Protein AF-A0A0C3Q9F2-F1 (afdb_monomer_lite)

Radius of gyration: 19.65 Å; chains: 1; bounding box: 44×38×49 Å

InterPro domains:
  IPR001849 Pleckstrin homology domain [PS50003] (1-40)
  IPR052007 Bud site selection protein 4 [PTHR36100] (4-61)

Foldseek 3Di:
DDPLVQKDWDADPVRDIDIDGDPDVVVSVVVVVVCVVPPPCDDDDDPVVVVVVVVVVCVVVVNDPDPPPDDPPPPDDDD

Organism: NCBI:txid1051891

pLDDT: mean 76.8, std 14.36, range [44.09, 91.88]

Sequence (79 aa):
MYNVERSFRLAFPNKEVISFFADTEADKAKWLEILRALIGRIPPNPLWAELVWQRQEEILSGAQPRPSVLPPVTEGTSS

Structure (mmCIF, N/CA/C/O backbone):
data_AF-A0A0C3Q9F2-F1
#
_entry.id   AF-A0A0C3Q9F2-F1
#
loop_
_atom_site.group_PDB
_atom_site.id
_atom_site.type_symbol
_atom_site.label_atom_id
_atom_site.label_alt_id
_atom_site.label_comp_id
_atom_site.label_asym_id
_atom_site.label_entity_id
_atom_site.label_seq_id
_atom_site.pdbx_PDB_ins_code
_atom_site.Cartn_x
_atom_site.Cartn_y
_atom_site.Cartn_z
_atom_site.occupancy
_atom_site.B_iso_or_equiv
_atom_site.auth_seq_id
_atom_site.auth_comp_id
_atom_site.auth_asym_id
_atom_site.auth_atom_id
_atom_site.pdbx_PDB_model_num
ATOM 1 N N . MET A 1 1 ? 7.565 17.707 -17.942 1.00 44.09 1 MET A N 1
ATOM 2 C CA . MET A 1 1 ? 6.424 16.787 -17.752 1.00 44.09 1 MET A CA 1
ATOM 3 C C . MET A 1 1 ? 7.017 15.497 -17.203 1.00 44.09 1 MET A C 1
ATOM 5 O O . MET A 1 1 ? 7.646 14.773 -17.960 1.00 44.09 1 MET A O 1
ATOM 9 N N . TYR A 1 2 ? 7.015 15.301 -15.881 1.00 45.69 2 TYR A N 1
ATOM 10 C CA . TYR A 1 2 ? 7.737 14.183 -15.263 1.00 45.69 2 TYR A CA 1
ATOM 11 C C . TYR A 1 2 ? 6.941 12.899 -15.480 1.00 45.69 2 TYR A C 1
ATOM 13 O O . TYR A 1 2 ? 6.017 12.593 -14.729 1.00 45.69 2 TYR A O 1
ATOM 21 N N . ASN A 1 3 ? 7.282 12.171 -16.541 1.00 50.34 3 ASN A N 1
ATOM 22 C CA . ASN A 1 3 ? 6.924 10.771 -16.685 1.00 50.34 3 ASN A CA 1
ATOM 23 C C . ASN A 1 3 ? 7.718 10.022 -15.610 1.00 50.34 3 ASN A C 1
ATOM 25 O O . ASN A 1 3 ? 8.821 9.547 -15.866 1.00 50.34 3 ASN A O 1
ATOM 29 N N . VAL A 1 4 ? 7.244 10.046 -14.361 1.00 60.56 4 VAL A N 1
ATOM 30 C CA . VAL A 1 4 ? 7.908 9.311 -13.285 1.00 60.56 4 VAL A CA 1
ATOM 31 C C . VAL A 1 4 ? 7.542 7.854 -13.494 1.00 60.56 4 VAL A C 1
ATOM 33 O O . VAL A 1 4 ? 6.585 7.349 -12.915 1.00 60.56 4 VAL A O 1
ATOM 36 N N . GLU A 1 5 ? 8.279 7.198 -14.387 1.00 65.31 5 GLU A N 1
ATOM 37 C CA . GLU A 1 5 ? 8.121 5.784 -14.740 1.00 65.31 5 GLU A CA 1
ATOM 38 C C . GLU A 1 5 ? 8.063 4.905 -13.482 1.00 65.31 5 GLU A C 1
ATOM 40 O O . GLU A 1 5 ? 7.312 3.935 -13.439 1.00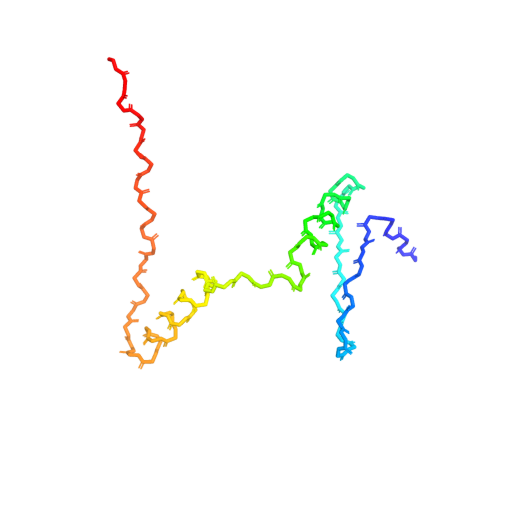 65.31 5 GLU A O 1
ATOM 45 N N . ARG A 1 6 ? 8.709 5.369 -12.406 1.00 76.44 6 ARG A N 1
ATOM 46 C CA . ARG A 1 6 ? 8.819 4.755 -11.081 1.00 76.44 6 ARG A CA 1
ATOM 47 C C . ARG A 1 6 ? 7.742 5.191 -10.090 1.00 76.44 6 ARG A C 1
ATOM 49 O O . ARG A 1 6 ? 7.954 5.160 -8.885 1.00 76.44 6 ARG A O 1
ATOM 56 N N . SER A 1 7 ? 6.580 5.618 -10.570 1.00 84.31 7 SER A N 1
ATOM 57 C CA . SER A 1 7 ? 5.446 5.988 -9.718 1.00 84.31 7 SER A CA 1
ATOM 58 C C . SER A 1 7 ? 4.253 5.063 -9.924 1.00 84.31 7 SER A C 1
ATOM 60 O O . SER A 1 7 ? 4.082 4.439 -10.975 1.00 84.31 7 SER A O 1
ATOM 62 N N . PHE A 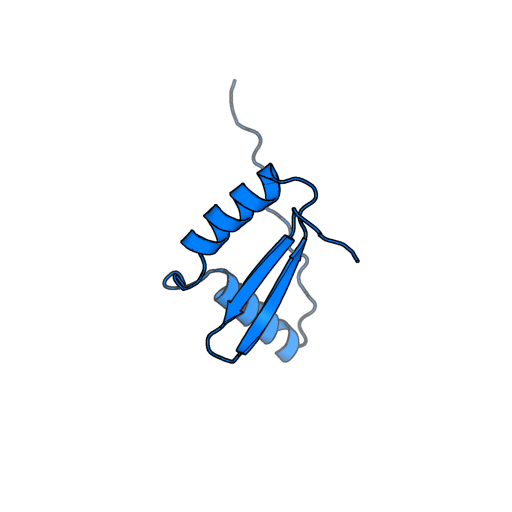1 8 ? 3.424 4.949 -8.895 1.00 87.25 8 PHE A N 1
ATOM 63 C CA . PHE A 1 8 ? 2.149 4.247 -8.967 1.00 87.25 8 PHE A CA 1
ATOM 64 C C . PHE A 1 8 ? 1.114 4.947 -8.087 1.00 87.25 8 PHE A C 1
ATOM 66 O O . PHE A 1 8 ? 1.444 5.749 -7.214 1.00 87.25 8 PHE A O 1
ATOM 73 N N . ARG A 1 9 ? -0.166 4.672 -8.343 1.00 89.50 9 ARG A N 1
ATOM 74 C CA . ARG A 1 9 ? -1.279 5.281 -7.612 1.00 89.50 9 ARG A CA 1
ATOM 75 C C . ARG A 1 9 ? -2.158 4.208 -7.007 1.00 89.50 9 ARG A C 1
ATOM 77 O O . ARG A 1 9 ? -2.461 3.214 -7.664 1.00 89.50 9 ARG A O 1
ATOM 84 N N . LEU A 1 10 ? -2.585 4.453 -5.778 1.00 88.62 10 LEU A N 1
ATOM 85 C CA . LEU A 1 10 ? -3.574 3.651 -5.087 1.00 88.62 10 LEU A CA 1
ATOM 86 C C . LEU A 1 10 ? -4.883 4.434 -5.052 1.00 88.62 10 LEU A C 1
ATOM 88 O O . LEU A 1 10 ? -4.941 5.499 -4.440 1.00 88.62 10 LEU A O 1
ATOM 92 N N . ALA A 1 11 ? -5.898 3.924 -5.744 1.00 88.44 11 ALA A N 1
ATOM 93 C CA . ALA A 1 11 ? -7.230 4.512 -5.773 1.00 88.44 11 ALA A CA 1
ATOM 94 C C . ALA A 1 11 ? -8.158 3.724 -4.848 1.00 88.44 11 ALA A C 1
ATOM 96 O O . ALA A 1 11 ? -8.292 2.506 -4.987 1.00 88.44 11 ALA A O 1
ATOM 97 N N . PHE A 1 12 ? -8.802 4.427 -3.925 1.00 85.06 12 PHE A N 1
ATOM 98 C CA . PHE A 1 12 ? -9.787 3.861 -3.016 1.00 85.06 12 PHE A CA 1
ATOM 99 C C . PHE A 1 12 ? -11.213 4.053 -3.562 1.00 85.06 12 PHE A C 1
ATOM 101 O O . PHE A 1 12 ? -11.464 4.982 -4.338 1.00 85.06 12 PHE A O 1
ATOM 108 N N . PRO A 1 13 ? -12.184 3.205 -3.164 1.00 84.69 13 PRO A N 1
ATOM 109 C CA . PRO A 1 13 ? -13.565 3.282 -3.657 1.00 84.69 13 PRO A CA 1
ATOM 110 C C . PRO A 1 13 ? -14.252 4.635 -3.416 1.00 84.69 13 PRO A C 1
ATOM 112 O O . PRO A 1 13 ? -15.146 5.026 -4.162 1.00 84.69 13 PRO A O 1
ATOM 115 N N . ASN A 1 14 ? -13.814 5.374 -2.397 1.00 87.88 14 ASN A N 1
ATOM 116 C CA . ASN A 1 14 ? -14.303 6.707 -2.041 1.00 87.88 14 ASN A CA 1
ATOM 117 C C . ASN A 1 14 ? -13.688 7.844 -2.884 1.00 87.88 14 ASN A C 1
ATOM 119 O O . ASN A 1 14 ? -13.850 9.010 -2.536 1.00 87.88 14 ASN A O 1
ATOM 123 N N . LYS A 1 15 ? -13.022 7.520 -4.000 1.00 85.81 15 LYS A N 1
ATOM 124 C CA . LYS A 1 15 ? -12.331 8.465 -4.895 1.00 85.81 15 LYS A CA 1
ATOM 125 C C . LYS A 1 15 ? -11.096 9.135 -4.282 1.00 85.81 15 LYS A C 1
ATOM 127 O O . LYS A 1 15 ? -10.535 10.031 -4.911 1.00 85.81 15 LYS A O 1
ATOM 132 N N . GLU A 1 16 ? -10.638 8.698 -3.111 1.00 91.00 16 GLU A N 1
ATOM 133 C CA . GLU A 1 16 ? -9.338 9.113 -2.592 1.00 91.00 16 GLU A CA 1
ATOM 134 C C . GLU A 1 16 ? -8.218 8.424 -3.370 1.00 91.00 16 GLU A C 1
ATOM 136 O O . GLU A 1 16 ? -8.311 7.248 -3.736 1.00 91.00 16 GLU A O 1
ATOM 141 N N . VAL A 1 17 ? -7.148 9.170 -3.643 1.00 89.50 17 VAL A N 1
ATOM 142 C CA . VAL A 1 17 ? -6.000 8.674 -4.402 1.00 89.50 17 VAL A CA 1
ATOM 143 C C . VAL A 1 17 ? -4.719 9.067 -3.691 1.00 89.50 17 VAL A C 1
ATOM 145 O O . VAL A 1 17 ? -4.458 10.249 -3.481 1.00 89.50 17 VAL A O 1
ATOM 148 N N . ILE A 1 18 ? -3.888 8.075 -3.384 1.00 89.00 18 ILE A N 1
ATOM 149 C CA . ILE A 1 18 ? -2.532 8.292 -2.878 1.00 89.00 18 ILE A CA 1
ATOM 150 C C . ILE A 1 18 ? -1.551 8.015 -4.016 1.00 89.00 18 ILE A C 1
ATOM 152 O O . ILE A 1 18 ? -1.638 6.984 -4.689 1.00 89.00 18 ILE A O 1
ATOM 156 N N . SER A 1 19 ? -0.628 8.948 -4.249 1.00 90.31 19 SER A N 1
ATOM 157 C CA . SER A 1 19 ? 0.426 8.808 -5.259 1.00 90.31 19 SER A CA 1
ATOM 158 C C . SER A 1 19 ? 1.743 8.455 -4.583 1.00 90.31 19 SER A C 1
ATOM 160 O O . SER A 1 19 ? 2.189 9.169 -3.689 1.00 90.31 19 SER A O 1
ATOM 162 N N . PHE A 1 20 ? 2.356 7.364 -5.028 1.00 89.31 20 PHE A N 1
ATOM 163 C CA . PHE A 1 20 ? 3.637 6.879 -4.536 1.00 89.31 20 PHE A CA 1
ATOM 164 C C . PHE A 1 20 ? 4.705 7.054 -5.607 1.00 89.31 20 PHE A C 1
ATOM 166 O O . PHE A 1 20 ? 4.460 6.821 -6.794 1.00 89.31 20 PHE A O 1
ATOM 173 N N . PHE A 1 21 ? 5.901 7.417 -5.164 1.00 89.06 21 PHE A N 1
ATOM 174 C CA . PHE A 1 21 ? 7.086 7.555 -5.996 1.00 89.06 21 PHE A CA 1
ATOM 175 C C . PHE A 1 21 ? 8.159 6.630 -5.431 1.00 89.06 21 PHE A C 1
ATOM 177 O O . PHE A 1 21 ? 8.387 6.621 -4.224 1.00 89.06 21 PHE A O 1
ATOM 184 N N . ALA A 1 22 ? 8.770 5.829 -6.294 1.00 87.69 22 ALA A N 1
ATOM 185 C CA . ALA A 1 22 ? 9.858 4.934 -5.948 1.00 87.69 22 ALA A CA 1
ATOM 186 C C . ALA A 1 22 ? 11.150 5.400 -6.621 1.00 87.69 22 ALA A C 1
ATOM 188 O O . ALA A 1 22 ? 11.135 5.931 -7.735 1.00 87.69 22 ALA A O 1
ATOM 189 N N . ASP A 1 23 ? 12.274 5.152 -5.957 1.00 85.44 23 ASP A N 1
ATOM 190 C CA . ASP A 1 23 ? 13.588 5.509 -6.485 1.00 85.44 23 ASP A CA 1
ATOM 191 C C . ASP A 1 23 ? 14.007 4.584 -7.633 1.00 85.44 23 ASP A C 1
ATOM 193 O O . ASP A 1 23 ? 14.687 5.026 -8.561 1.00 85.44 23 ASP A O 1
ATOM 197 N N . THR A 1 24 ? 13.550 3.322 -7.636 1.00 87.81 24 THR A N 1
ATOM 198 C CA . THR A 1 24 ? 13.820 2.326 -8.689 1.00 87.81 24 THR A CA 1
ATOM 199 C C . THR A 1 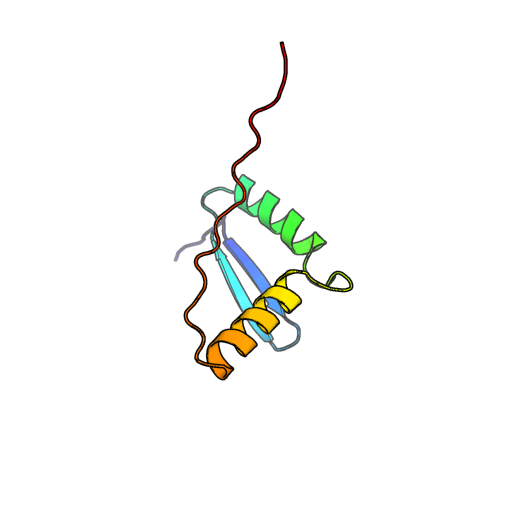24 ? 12.555 1.578 -9.140 1.00 87.81 24 THR A C 1
ATOM 201 O O . THR A 1 24 ? 11.563 1.494 -8.414 1.00 87.81 24 THR A O 1
ATOM 204 N N . GLU A 1 25 ? 12.584 0.989 -10.345 1.00 85.75 25 GLU A N 1
ATOM 205 C CA . GLU A 1 25 ? 11.496 0.107 -10.812 1.00 85.75 25 GLU A CA 1
ATOM 206 C C . GLU A 1 25 ? 11.370 -1.161 -9.948 1.00 85.75 25 GLU A C 1
ATOM 208 O O . GLU A 1 25 ? 10.263 -1.660 -9.745 1.00 85.75 25 GLU A O 1
ATOM 213 N N . ALA A 1 26 ? 12.485 -1.666 -9.407 1.00 89.06 26 ALA A N 1
ATOM 214 C CA . ALA A 1 26 ? 12.482 -2.824 -8.517 1.00 89.06 26 ALA A CA 1
ATOM 215 C C . ALA A 1 26 ? 11.750 -2.518 -7.201 1.00 89.06 26 ALA A C 1
ATOM 217 O O . ALA A 1 26 ? 10.917 -3.311 -6.758 1.00 89.06 26 ALA A O 1
ATOM 218 N N . ASP A 1 27 ? 11.989 -1.337 -6.623 1.00 89.12 27 ASP A N 1
ATOM 219 C CA . ASP A 1 27 ? 11.295 -0.895 -5.411 1.00 89.12 27 ASP A CA 1
ATOM 220 C C . ASP A 1 27 ? 9.800 -0.727 -5.666 1.00 89.12 27 ASP A C 1
ATOM 222 O O . ASP A 1 27 ? 8.981 -1.211 -4.887 1.00 89.12 27 ASP A O 1
ATOM 226 N N . LYS A 1 28 ? 9.425 -0.109 -6.791 1.00 89.12 28 LYS A N 1
ATOM 227 C CA . LYS A 1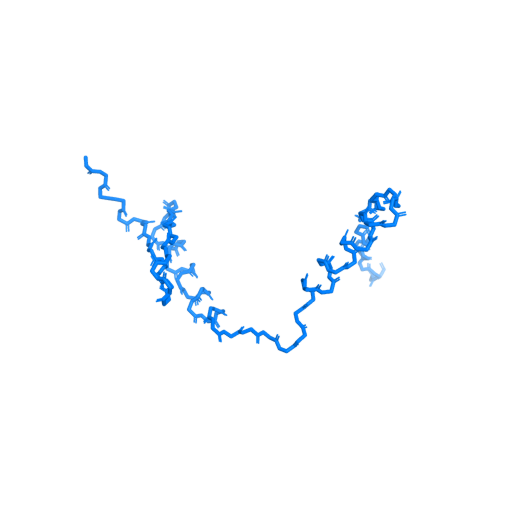 28 ? 8.023 -0.011 -7.219 1.00 89.12 28 LYS A CA 1
ATOM 228 C C . LYS A 1 28 ? 7.367 -1.388 -7.328 1.00 89.12 28 LYS A C 1
ATOM 230 O O . LYS A 1 28 ? 6.252 -1.559 -6.838 1.00 89.12 28 LYS A O 1
ATOM 235 N N . ALA A 1 29 ? 8.031 -2.362 -7.952 1.00 90.19 29 ALA A N 1
ATOM 236 C CA . ALA A 1 29 ? 7.496 -3.715 -8.099 1.00 90.19 29 ALA A CA 1
ATOM 237 C C . ALA A 1 29 ? 7.268 -4.386 -6.734 1.00 90.19 29 ALA A C 1
ATOM 239 O O . ALA A 1 29 ? 6.181 -4.912 -6.485 1.00 90.19 29 ALA A O 1
ATOM 240 N N . LYS A 1 30 ? 8.244 -4.283 -5.825 1.00 91.88 30 LYS A N 1
ATOM 241 C CA . LYS A 1 30 ? 8.149 -4.810 -4.458 1.00 91.88 30 LYS A CA 1
ATOM 242 C C . LYS A 1 30 ? 7.035 -4.135 -3.654 1.00 91.88 30 LYS A C 1
ATOM 244 O O . LYS A 1 30 ? 6.255 -4.808 -2.982 1.00 91.88 30 LYS A O 1
ATOM 249 N N . TRP A 1 31 ? 6.916 -2.812 -3.747 1.00 91.62 31 TRP A N 1
ATOM 250 C CA . TRP A 1 31 ? 5.834 -2.069 -3.102 1.00 91.62 31 TRP A CA 1
ATOM 251 C C . TRP A 1 31 ? 4.463 -2.484 -3.629 1.00 91.62 31 TRP A C 1
ATOM 253 O O . TRP A 1 31 ? 3.551 -2.705 -2.837 1.00 91.62 31 TRP A O 1
ATOM 263 N N . LEU A 1 32 ? 4.312 -2.643 -4.946 1.00 90.75 32 LEU A N 1
ATOM 264 C CA . LEU A 1 32 ? 3.063 -3.115 -5.542 1.00 90.75 32 LEU A CA 1
ATOM 265 C C . LEU A 1 32 ? 2.687 -4.519 -5.059 1.00 90.75 32 LEU A C 1
ATOM 267 O O . LEU A 1 32 ? 1.511 -4.760 -4.794 1.00 90.75 32 LEU A O 1
ATOM 271 N N . GLU A 1 33 ? 3.650 -5.431 -4.929 1.00 91.88 33 GLU A N 1
ATOM 272 C CA . GLU A 1 33 ? 3.421 -6.780 -4.400 1.00 91.88 33 GLU A CA 1
ATOM 273 C C . GLU A 1 33 ? 2.889 -6.740 -2.960 1.00 91.88 33 GLU A C 1
ATOM 275 O O . GLU A 1 33 ? 1.817 -7.282 -2.678 1.00 91.88 33 GLU A O 1
ATOM 280 N N . ILE A 1 34 ? 3.587 -6.028 -2.070 1.00 89.81 34 ILE A N 1
ATOM 281 C CA . ILE A 1 34 ? 3.214 -5.910 -0.655 1.00 89.81 34 ILE A CA 1
ATOM 282 C C . ILE A 1 34 ? 1.844 -5.242 -0.512 1.00 89.81 34 ILE A C 1
ATOM 284 O O . ILE A 1 34 ? 0.966 -5.751 0.186 1.00 89.81 34 ILE A O 1
ATOM 288 N N . LEU A 1 35 ? 1.633 -4.112 -1.192 1.00 89.00 35 LEU A N 1
ATOM 289 C CA . LEU A 1 35 ? 0.396 -3.341 -1.084 1.00 89.00 35 LEU A CA 1
ATOM 290 C C . LEU A 1 35 ? -0.805 -4.121 -1.628 1.00 89.00 35 LEU A C 1
ATOM 292 O O . LEU A 1 35 ? -1.870 -4.082 -1.020 1.00 89.00 35 LEU A O 1
ATOM 296 N N . ARG A 1 36 ? -0.643 -4.894 -2.709 1.00 86.06 36 ARG A N 1
ATOM 297 C CA . ARG A 1 36 ? -1.703 -5.787 -3.212 1.00 86.06 36 ARG A CA 1
ATOM 298 C C . ARG A 1 36 ? -2.062 -6.892 -2.224 1.00 86.06 36 ARG A C 1
ATOM 300 O O . ARG A 1 36 ? -3.223 -7.280 -2.154 1.00 86.06 36 ARG A O 1
ATOM 307 N N . ALA A 1 37 ? -1.082 -7.418 -1.493 1.00 85.56 37 ALA A N 1
ATOM 308 C CA . ALA A 1 37 ? -1.320 -8.464 -0.506 1.00 85.56 37 ALA A CA 1
ATOM 309 C C . ALA A 1 37 ? -1.970 -7.928 0.780 1.00 85.56 37 ALA A C 1
ATOM 311 O O . ALA A 1 37 ? -2.728 -8.659 1.418 1.00 85.56 37 ALA A O 1
ATOM 312 N N . LEU A 1 38 ? -1.668 -6.682 1.154 1.00 84.25 38 LEU A N 1
ATOM 313 C CA . LEU A 1 38 ? -2.070 -6.083 2.427 1.00 84.25 38 LEU A CA 1
ATOM 314 C C . LEU A 1 38 ? -3.389 -5.300 2.339 1.00 84.25 38 LEU A C 1
ATOM 316 O O . LEU A 1 38 ? -4.229 -5.381 3.235 1.00 84.25 38 LEU A O 1
ATOM 320 N N . ILE A 1 39 ? -3.592 -4.525 1.273 1.00 82.44 39 ILE A N 1
ATOM 321 C CA . ILE A 1 39 ? -4.757 -3.643 1.155 1.00 82.44 39 ILE A CA 1
ATOM 322 C C . ILE A 1 39 ? -6.019 -4.480 0.948 1.00 82.44 39 ILE A C 1
ATOM 324 O O . ILE A 1 39 ? -6.088 -5.335 0.069 1.00 82.44 39 ILE A O 1
ATOM 328 N N . GLY A 1 40 ? -7.034 -4.221 1.772 1.00 76.25 40 GLY A N 1
ATOM 329 C CA . GLY A 1 40 ? -8.279 -4.993 1.795 1.00 76.25 40 GLY A CA 1
ATOM 330 C C . GLY A 1 40 ? -8.210 -6.260 2.651 1.00 76.25 40 GLY A C 1
ATOM 331 O O . GLY A 1 40 ? -9.243 -6.882 2.885 1.00 76.25 40 GLY A O 1
ATOM 332 N N . ARG A 1 41 ? -7.031 -6.619 3.177 1.00 75.62 41 ARG A N 1
ATOM 333 C CA . ARG A 1 41 ? -6.854 -7.695 4.158 1.00 75.62 41 ARG A CA 1
ATOM 334 C C . ARG A 1 41 ? -6.472 -7.095 5.505 1.00 75.62 41 ARG A C 1
ATOM 336 O O . ARG A 1 41 ? -5.306 -7.059 5.884 1.00 75.62 41 ARG A O 1
ATOM 343 N N . ILE A 1 42 ? -7.474 -6.595 6.221 1.00 74.62 42 ILE A N 1
ATOM 344 C CA . ILE A 1 42 ? -7.287 -6.1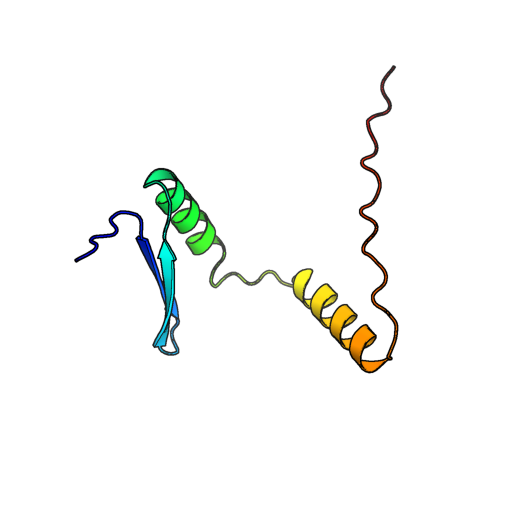36 7.599 1.00 74.62 42 ILE A CA 1
ATOM 345 C C . ILE A 1 42 ? -7.193 -7.390 8.483 1.00 74.62 42 ILE A C 1
ATOM 347 O O . ILE A 1 42 ? -8.143 -8.177 8.489 1.00 74.62 42 ILE A O 1
ATOM 351 N N . PRO A 1 43 ? -6.073 -7.625 9.192 1.00 72.88 43 PRO A N 1
ATOM 352 C CA . PRO A 1 43 ? -5.96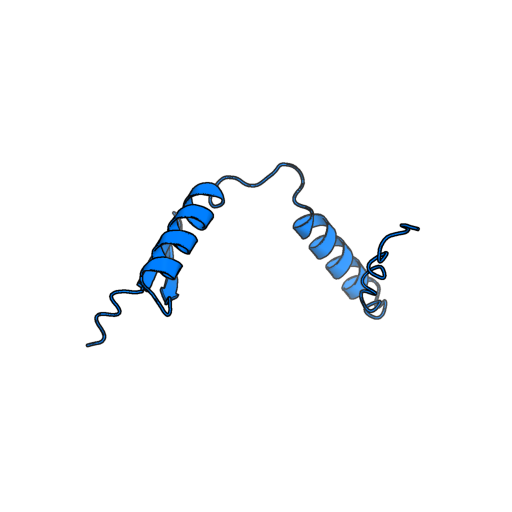4 -8.769 10.086 1.00 72.88 43 PRO A CA 1
ATOM 353 C C . PRO A 1 43 ? -6.992 -8.650 11.224 1.00 72.88 43 PRO A C 1
ATOM 355 O O . PRO A 1 43 ? -7.245 -7.535 11.691 1.00 72.88 43 PRO A O 1
ATOM 358 N N . PRO A 1 44 ? -7.586 -9.765 11.689 1.00 68.69 44 PRO A N 1
ATOM 359 C CA . PRO A 1 44 ? -8.411 -9.743 12.888 1.00 68.69 44 PRO A CA 1
ATOM 360 C C . PRO A 1 44 ? -7.521 -9.356 14.077 1.00 68.69 44 PRO A C 1
ATOM 362 O O . PRO A 1 44 ? -6.510 -10.007 14.321 1.00 68.69 44 PRO A O 1
ATOM 365 N N . ASN A 1 45 ? -7.892 -8.289 14.787 1.00 74.94 45 ASN A N 1
ATOM 366 C CA . ASN A 1 45 ? -7.135 -7.679 15.891 1.00 74.94 45 ASN A CA 1
ATOM 367 C C . ASN A 1 45 ? -5.767 -7.112 15.464 1.00 74.94 45 ASN A C 1
ATOM 369 O O . ASN A 1 45 ? -4.715 -7.664 15.791 1.00 74.94 45 ASN A O 1
ATOM 373 N N . PRO A 1 46 ? -5.748 -5.998 14.715 1.00 80.81 46 PRO A N 1
ATOM 374 C CA . PRO A 1 46 ? -4.494 -5.355 14.381 1.00 80.81 46 PRO A CA 1
ATOM 375 C C . PRO A 1 46 ? -3.831 -4.777 15.637 1.00 80.81 46 PRO A C 1
ATOM 377 O O . PRO A 1 46 ? -4.391 -3.894 16.281 1.00 80.81 46 PRO A O 1
ATOM 380 N N . LEU A 1 47 ? -2.594 -5.193 15.919 1.00 79.75 47 LEU A N 1
ATOM 381 C CA . LEU A 1 47 ? -1.789 -4.667 17.032 1.00 79.75 47 LEU A CA 1
ATOM 382 C C . LEU A 1 47 ? -1.698 -3.130 17.021 1.00 79.75 47 LEU A C 1
ATOM 384 O O . LEU A 1 47 ? -1.693 -2.485 18.064 1.00 79.75 47 LEU A O 1
ATOM 388 N N . TRP A 1 48 ? -1.670 -2.519 15.833 1.00 82.06 48 TRP A N 1
ATOM 389 C CA . TRP A 1 48 ? -1.654 -1.063 15.708 1.00 82.06 48 TRP A CA 1
ATOM 390 C C . TRP A 1 48 ? -2.923 -0.404 16.260 1.00 82.06 48 TRP A C 1
ATOM 392 O O . TRP A 1 48 ? -2.835 0.716 16.749 1.00 82.06 48 TRP A O 1
ATOM 402 N N . ALA A 1 49 ? -4.085 -1.064 16.221 1.00 85.25 49 ALA A N 1
ATOM 403 C CA . ALA A 1 49 ? -5.309 -0.502 16.786 1.00 85.25 49 ALA A CA 1
ATOM 404 C C . ALA A 1 49 ? -5.244 -0.471 18.314 1.00 85.25 49 ALA A C 1
ATOM 406 O O . ALA A 1 49 ? -5.646 0.526 18.906 1.00 85.25 49 ALA A O 1
ATOM 407 N N . GLU A 1 50 ? -4.669 -1.502 18.940 1.00 86.56 50 GLU A N 1
ATOM 408 C CA . GLU A 1 50 ? -4.414 -1.518 20.385 1.00 86.56 50 GLU A CA 1
ATOM 409 C C . GLU A 1 50 ? -3.423 -0.420 20.786 1.00 86.56 50 GLU A C 1
ATOM 411 O O . GLU A 1 50 ? -3.669 0.314 21.738 1.00 86.56 50 GLU A O 1
ATOM 416 N N . LEU A 1 51 ? -2.341 -0.241 20.023 1.00 87.38 51 LEU A N 1
ATOM 417 C CA . LEU A 1 51 ? -1.363 0.823 20.276 1.00 87.38 51 LEU A CA 1
ATOM 418 C C . LEU A 1 51 ? -1.972 2.223 20.109 1.00 87.38 51 LEU A C 1
ATOM 420 O O . LEU A 1 51 ? -1.718 3.113 20.920 1.00 87.38 51 LEU A O 1
ATOM 424 N N . VAL A 1 52 ? -2.790 2.433 19.072 1.00 87.75 52 VAL A N 1
ATOM 425 C CA . VAL A 1 52 ? -3.515 3.697 18.866 1.00 87.75 52 VAL A CA 1
ATOM 426 C C . VAL A 1 52 ? -4.498 3.943 20.008 1.00 87.75 52 VAL A C 1
ATOM 428 O O . VAL A 1 52 ? -4.579 5.069 20.494 1.00 87.75 52 VAL A O 1
ATOM 431 N N . TRP A 1 53 ? -5.207 2.908 20.456 1.00 84.81 53 TRP A N 1
ATOM 432 C CA . TRP A 1 53 ? -6.115 2.988 21.596 1.00 84.81 53 TRP A CA 1
ATOM 433 C C . TRP A 1 53 ? -5.376 3.382 22.880 1.00 84.81 53 TRP A C 1
ATOM 435 O O . TRP A 1 53 ? -5.727 4.387 23.494 1.00 84.81 53 TRP A O 1
ATOM 445 N N . GLN A 1 54 ? -4.289 2.681 23.224 1.00 87.19 54 GLN A N 1
ATOM 446 C CA . GLN A 1 54 ? -3.438 3.010 24.376 1.00 87.19 54 GLN A CA 1
ATOM 447 C C . GLN A 1 54 ? -2.948 4.456 24.315 1.00 87.19 54 GLN A C 1
ATOM 449 O O . GLN A 1 54 ? -3.015 5.189 25.299 1.00 87.19 54 GLN A O 1
ATOM 454 N N . ARG A 1 55 ? -2.511 4.902 23.133 1.00 85.50 55 ARG A N 1
ATOM 455 C CA . ARG A 1 55 ? -2.050 6.273 22.940 1.00 85.50 55 ARG A CA 1
ATOM 456 C C . ARG A 1 55 ? -3.155 7.304 23.175 1.00 85.50 55 ARG A C 1
ATOM 458 O O . ARG A 1 55 ? -2.880 8.373 23.716 1.00 85.50 55 ARG A O 1
ATOM 465 N N . GLN A 1 56 ? -4.386 7.013 22.757 1.00 88.25 56 GLN A N 1
ATOM 466 C CA . GLN A 1 56 ? -5.531 7.886 23.014 1.00 88.25 56 GLN A CA 1
ATOM 467 C C . GLN A 1 56 ? -5.859 7.941 24.507 1.00 88.25 56 GLN A C 1
ATOM 469 O O . GLN A 1 56 ? -6.073 9.034 25.027 1.00 88.25 56 GLN A O 1
ATOM 474 N N . GLU A 1 57 ? -5.827 6.805 25.206 1.00 87.38 57 GLU A N 1
ATOM 475 C CA . GLU A 1 57 ? -6.031 6.765 26.657 1.00 87.38 57 GLU A CA 1
ATOM 476 C C . GLU A 1 57 ? -4.977 7.585 27.410 1.00 87.38 57 GLU A C 1
ATOM 478 O O . GLU A 1 57 ? -5.349 8.374 28.273 1.00 87.38 57 GLU A O 1
ATOM 483 N N . GLU A 1 58 ? -3.694 7.495 27.039 1.00 84.56 58 GLU A N 1
ATOM 484 C CA . GLU A 1 58 ? -2.617 8.309 27.632 1.00 84.56 58 GLU A CA 1
ATOM 485 C C . GLU A 1 58 ? -2.862 9.819 27.478 1.00 84.56 58 GLU A C 1
ATOM 487 O O . GLU A 1 58 ? -2.677 10.591 28.424 1.00 84.56 58 GLU A O 1
ATOM 492 N N . ILE A 1 59 ? -3.287 10.247 26.281 1.00 84.12 59 ILE A N 1
ATOM 493 C CA . ILE A 1 59 ? -3.585 11.654 25.976 1.00 84.12 59 ILE A CA 1
ATOM 494 C C . ILE A 1 59 ? -4.788 12.134 26.796 1.00 84.12 59 ILE A C 1
ATOM 496 O O . ILE A 1 59 ? -4.753 13.232 27.351 1.00 84.12 59 ILE A O 1
ATOM 500 N N . LEU A 1 60 ? -5.837 11.313 26.892 1.00 81.88 60 LEU A N 1
ATOM 501 C CA . LEU A 1 60 ? -7.049 11.634 27.646 1.00 81.88 60 LEU A CA 1
ATOM 502 C C . LEU A 1 60 ? -6.811 11.624 29.161 1.00 81.88 60 LEU A C 1
ATOM 504 O O . LEU A 1 60 ? -7.395 12.436 29.875 1.00 81.88 60 LEU A O 1
ATOM 508 N N . SER A 1 61 ? -5.938 10.745 29.659 1.00 80.19 61 SER A N 1
ATOM 509 C CA . SER A 1 61 ? -5.613 10.643 31.083 1.00 80.19 61 SER A CA 1
ATOM 510 C C . SER A 1 61 ? -4.569 11.667 31.546 1.00 80.19 61 SER A C 1
ATOM 512 O O . SER A 1 61 ? -4.218 11.679 32.725 1.00 80.19 61 SER A O 1
ATOM 514 N N . GLY A 1 62 ? -4.026 12.497 30.643 1.00 67.00 62 GLY A N 1
ATOM 515 C CA . GLY A 1 62 ? -2.949 13.447 30.949 1.00 67.00 62 GLY A CA 1
ATOM 516 C C . GLY A 1 62 ? -1.637 12.778 31.382 1.00 67.00 62 GLY A C 1
ATOM 517 O O . GLY A 1 62 ? -0.769 13.435 31.962 1.00 67.00 62 GLY A O 1
ATOM 518 N N . ALA A 1 63 ? -1.486 11.475 31.125 1.00 61.41 63 ALA A N 1
ATOM 519 C CA . ALA A 1 63 ? -0.289 10.728 31.479 1.00 61.41 63 ALA A CA 1
ATOM 520 C C . ALA A 1 63 ? 0.801 11.021 30.441 1.00 61.41 63 ALA A C 1
ATOM 522 O O . ALA A 1 63 ? 0.588 10.909 29.235 1.00 61.41 63 ALA A O 1
ATOM 523 N N . GLN A 1 64 ? 1.982 11.434 30.904 1.00 57.94 64 GLN A N 1
ATOM 524 C CA . GLN A 1 64 ? 3.119 11.697 30.022 1.00 57.94 64 GLN A CA 1
ATOM 525 C C . GLN A 1 64 ? 3.450 10.448 29.178 1.00 57.94 64 GLN A C 1
ATOM 527 O O . GLN A 1 64 ? 3.418 9.344 29.729 1.00 57.94 64 GLN A O 1
ATOM 532 N N . PRO A 1 65 ? 3.806 10.601 27.882 1.00 54.41 65 PRO A N 1
ATOM 533 C CA . PRO A 1 65 ? 4.205 9.484 27.028 1.00 54.41 65 PRO A CA 1
ATOM 534 C C . PRO A 1 65 ? 5.314 8.695 27.717 1.00 54.41 65 PRO A C 1
ATOM 536 O O . PRO A 1 65 ? 6.395 9.241 27.956 1.00 54.41 65 PRO A O 1
ATOM 539 N N . ARG A 1 66 ? 5.073 7.425 28.051 1.00 58.62 66 ARG A N 1
ATOM 540 C CA . ARG A 1 66 ? 6.150 6.576 28.557 1.00 58.62 66 ARG A CA 1
ATOM 541 C C . ARG A 1 66 ? 7.059 6.292 27.353 1.00 58.62 66 ARG A C 1
ATOM 543 O O . ARG A 1 66 ? 6.564 5.749 26.366 1.00 58.62 66 ARG A O 1
ATOM 550 N N . PRO A 1 67 ? 8.342 6.701 27.354 1.00 55.97 67 PRO A N 1
ATOM 551 C CA . PRO A 1 67 ? 9.221 6.412 26.231 1.00 55.97 67 PRO A CA 1
ATOM 552 C C . PRO A 1 67 ? 9.227 4.899 26.014 1.00 55.97 67 PRO A C 1
ATOM 554 O O . PRO A 1 67 ? 9.440 4.138 26.957 1.00 55.97 67 PRO A O 1
ATOM 557 N N . SER A 1 68 ? 8.923 4.478 24.785 1.00 60.22 68 SER A N 1
ATOM 558 C CA . SER A 1 68 ? 8.936 3.077 24.378 1.00 60.22 68 SER A CA 1
ATOM 559 C C . SER A 1 68 ? 10.371 2.569 24.485 1.00 60.22 68 SER A C 1
ATOM 561 O O . SER A 1 68 ? 11.162 2.703 23.553 1.00 60.22 68 SER A O 1
ATOM 563 N N . VAL A 1 69 ? 10.731 2.034 25.651 1.00 59.19 69 VAL A N 1
ATOM 564 C CA . VAL A 1 69 ? 11.972 1.291 25.839 1.00 59.19 69 VAL A CA 1
ATOM 565 C C . VAL A 1 69 ? 11.797 0.010 25.034 1.00 59.19 69 VAL A C 1
ATOM 567 O O . VAL A 1 69 ? 11.085 -0.900 25.454 1.00 59.19 69 VAL A O 1
ATOM 570 N N . LEU A 1 70 ? 12.378 -0.026 23.831 1.00 55.59 70 LEU A N 1
ATOM 571 C CA . LEU A 1 70 ? 12.588 -1.276 23.105 1.00 55.59 70 LEU A CA 1
ATOM 572 C C . LEU A 1 70 ? 13.190 -2.288 24.094 1.00 55.59 70 LEU A C 1
ATOM 574 O O . LEU A 1 70 ? 14.124 -1.916 24.815 1.00 55.59 70 LEU A O 1
ATOM 578 N N . PRO A 1 71 ? 12.685 -3.532 24.172 1.00 58.81 71 PRO A N 1
ATOM 579 C CA . PRO A 1 71 ? 13.366 -4.544 24.960 1.00 58.81 71 PRO A CA 1
ATOM 580 C C . PRO A 1 71 ? 14.807 -4.649 24.436 1.00 58.81 71 PRO A C 1
ATOM 582 O O . PRO A 1 71 ? 15.004 -4.595 23.215 1.00 58.81 71 PRO A O 1
ATOM 585 N N . PRO A 1 72 ? 15.819 -4.747 25.317 1.00 49.53 72 PRO A N 1
ATOM 586 C CA . PRO A 1 72 ? 17.180 -4.977 24.868 1.00 49.53 72 PRO A CA 1
ATOM 587 C C . PRO A 1 72 ? 17.160 -6.245 24.020 1.00 49.53 72 PRO A C 1
ATOM 589 O O . PRO A 1 72 ? 16.606 -7.265 24.438 1.00 49.53 72 PRO A O 1
ATOM 592 N N . VAL A 1 73 ? 17.710 -6.159 22.807 1.00 59.75 73 VAL A N 1
ATOM 593 C CA . VAL A 1 73 ? 17.999 -7.342 22.004 1.00 59.75 73 VAL A CA 1
ATOM 594 C C . VAL A 1 73 ? 18.791 -8.281 22.909 1.00 59.75 73 VAL A C 1
ATOM 596 O O . VAL A 1 73 ? 19.873 -7.941 23.382 1.00 59.75 73 VAL A O 1
ATOM 599 N N . THR A 1 74 ? 18.207 -9.421 23.264 1.00 60.28 74 THR A N 1
ATOM 600 C CA . THR A 1 74 ? 18.938 -10.479 23.949 1.00 60.28 74 THR A CA 1
ATOM 601 C C . THR A 1 74 ? 19.908 -11.040 22.921 1.00 60.28 74 THR A C 1
ATOM 603 O O . THR A 1 74 ? 19.557 -11.947 22.164 1.00 60.28 74 THR A O 1
ATOM 606 N N . GLU A 1 75 ? 21.094 -10.434 22.830 1.00 52.22 75 GLU A N 1
ATOM 607 C CA . GLU A 1 75 ? 22.247 -11.059 22.195 1.00 52.22 75 GLU A CA 1
ATOM 608 C C . GLU A 1 75 ? 22.442 -12.427 22.843 1.00 52.22 75 GLU A C 1
ATOM 610 O O . GLU A 1 75 ? 22.381 -12.589 24.065 1.00 52.22 75 GLU A O 1
ATOM 615 N N . GLY A 1 76 ? 22.530 -13.427 21.974 1.00 49.91 76 GLY A N 1
ATOM 616 C CA . GLY A 1 76 ? 22.357 -14.819 22.323 1.00 49.91 76 GLY A CA 1
ATOM 617 C C . GLY A 1 76 ? 23.326 -15.277 23.402 1.00 49.91 76 GLY A C 1
ATOM 618 O O . GLY A 1 76 ? 24.531 -15.055 23.344 1.00 49.91 76 GLY A O 1
ATOM 619 N N . THR A 1 77 ? 22.781 -16.031 24.347 1.00 53.34 77 THR A N 1
ATOM 620 C CA . THR A 1 77 ? 23.528 -17.106 24.984 1.00 53.34 77 THR A CA 1
ATOM 621 C C . THR A 1 77 ? 23.980 -18.083 23.898 1.00 53.34 77 THR A C 1
ATOM 623 O O . THR A 1 77 ? 23.151 -18.802 23.346 1.00 53.34 77 THR A O 1
ATOM 626 N N . SER A 1 78 ? 25.279 -18.131 23.605 1.00 55.28 78 SER A N 1
ATOM 627 C CA . SER A 1 78 ? 25.935 -19.380 23.219 1.00 55.28 78 SER A CA 1
ATOM 628 C C . SER A 1 78 ? 27.444 -19.321 23.465 1.00 55.28 78 SER A C 1
ATOM 630 O O . SER A 1 78 ? 28.152 -18.602 22.766 1.00 55.28 78 SER A O 1
ATOM 632 N N . SER A 1 79 ? 27.858 -20.198 24.389 1.00 51.91 79 SER A N 1
ATOM 633 C CA . SER A 1 79 ? 29.191 -20.797 24.592 1.00 51.91 79 SER A CA 1
ATOM 634 C C . SER A 1 79 ? 30.268 -19.999 25.321 1.00 51.91 79 SER A C 1
ATOM 636 O O . SER A 1 79 ? 30.727 -18.958 24.814 1.00 51.91 79 SER A O 1
#

Secondary structure (DSSP, 8-state):
----TTEEEEE-TTS-EEEEE-SSHHHHHHHHHHHHHHTT-PPSS-HHHHHHHHHHHHHHTTPPPPP--PPP-------